Protein AF-A0A3E1DVU4-F1 (afdb_monomer)

Secondary structure (DSSP, 8-state):
-HHHHHHHSS--HHHHHHHHHHHHHHHHHHHHHHHHHHHHHHH---TT-SGGGHHHHHHHHHHHHHHHHHHHHHHHHHS-GGGHHHHIIIIIHHHHHTTTSSS-GGGGGGSHHHHHHGGG-HHHHHHHHHHHHH-TTS----HHHHHHHHHHHHHHHHHHHHHHHHHHHH-

pLDDT: mean 89.45, std 10.95, range [46.03, 98.25]

Nearest PDB structures (foldseek):
  7o0y-assembly1_E  TM=6.544E-01  e=5.820E-02  Stutzerimonas stutzeri ATCC 14405 = CCUG 16156
  7r87-assembly1_A  TM=7.478E-01  e=1.163E+00  Homo sapiens

Mean predicted aligned error: 5.74 Å

Solvent-accessible surface area (backbone atoms only — not comparable to full-atom values): 9105 Å² total; per-residue (Å²): 105,76,68,57,56,53,66,71,41,100,55,62,70,68,58,56,51,49,49,54,26,50,52,39,19,52,50,40,41,54,51,48,64,55,47,52,59,52,47,38,73,74,72,43,90,53,87,27,74,43,81,90,40,42,67,61,52,50,50,44,44,52,44,41,20,35,30,52,20,19,41,46,46,23,50,64,46,68,48,59,80,91,47,49,70,54,47,47,60,71,47,49,45,53,45,57,77,51,9,35,69,93,46,46,68,73,71,31,68,87,42,58,68,59,49,59,60,34,69,78,39,69,49,26,38,40,34,26,33,49,35,40,51,37,41,64,92,49,75,54,56,59,57,67,60,29,52,52,52,37,53,52,48,26,53,51,27,38,56,52,11,48,52,34,42,53,54,64,73,76,104

Structure (mmCIF, N/CA/C/O backbone):
data_AF-A0A3E1DVU4-F1
#
_entry.id   AF-A0A3E1DVU4-F1
#
loop_
_atom_site.group_PDB
_atom_site.id
_atom_site.type_symbol
_atom_site.label_atom_id
_atom_site.label_alt_id
_atom_site.label_comp_id
_atom_site.label_asym_id
_atom_site.label_entity_id
_atom_site.label_seq_id
_atom_site.pdbx_PDB_ins_code
_atom_site.Cartn_x
_atom_site.Cartn_y
_atom_site.Cartn_z
_atom_site.occupancy
_atom_site.B_iso_or_equiv
_atom_site.auth_seq_id
_atom_site.auth_comp_id
_atom_site.auth_asym_id
_atom_site.auth_atom_id
_atom_site.pdbx_PDB_model_num
ATOM 1 N N . LYS A 1 1 ? -1.770 7.279 27.982 1.00 46.03 1 LYS A N 1
ATOM 2 C CA . LYS A 1 1 ? -1.817 8.755 28.087 1.00 46.03 1 LYS A CA 1
ATOM 3 C C . LYS A 1 1 ? -2.444 9.424 26.862 1.00 46.03 1 LYS A C 1
ATOM 5 O O . LYS A 1 1 ? -3.573 9.851 26.996 1.00 46.03 1 LYS A O 1
ATOM 10 N N . GLU A 1 2 ? -1.848 9.438 25.662 1.00 50.84 2 GLU A N 1
ATOM 11 C CA . GLU A 1 2 ? -2.454 10.150 24.504 1.00 50.84 2 GLU A CA 1
ATOM 12 C C . GLU A 1 2 ? -3.755 9.513 23.957 1.00 50.84 2 GLU A C 1
ATOM 14 O O . GLU A 1 2 ? -4.648 10.209 23.486 1.00 50.84 2 GLU A O 1
ATOM 19 N N . ILE A 1 3 ? -3.904 8.187 24.065 1.00 51.00 3 ILE A N 1
ATOM 20 C CA . ILE A 1 3 ? -5.135 7.472 23.668 1.00 51.00 3 ILE A CA 1
ATOM 21 C C . ILE A 1 3 ? -6.252 7.650 24.714 1.00 51.00 3 ILE A C 1
ATOM 23 O O . ILE A 1 3 ? -7.418 7.755 24.348 1.00 51.00 3 ILE A O 1
ATOM 27 N N . GLU A 1 4 ? -5.899 7.728 26.001 1.00 53.78 4 GLU A N 1
ATOM 28 C CA . GLU A 1 4 ? -6.851 7.930 27.106 1.00 53.78 4 GLU A CA 1
ATOM 29 C C . GLU A 1 4 ? -7.410 9.360 27.111 1.00 53.78 4 GLU A C 1
ATOM 31 O O . GLU A 1 4 ? -8.615 9.532 27.255 1.00 53.78 4 GLU A O 1
ATOM 36 N N . ASP A 1 5 ? -6.581 10.378 26.846 1.00 52.22 5 ASP A N 1
ATOM 37 C CA . ASP A 1 5 ? -7.049 11.770 26.726 1.00 52.22 5 ASP A CA 1
ATOM 38 C C . ASP A 1 5 ? -7.924 11.989 25.479 1.00 52.22 5 ASP A C 1
ATOM 40 O O . ASP A 1 5 ? -8.896 12.744 25.517 1.00 52.22 5 ASP A O 1
ATOM 44 N N . ARG A 1 6 ? -7.649 11.275 24.376 1.00 52.72 6 ARG A N 1
ATOM 45 C CA . ARG A 1 6 ? -8.497 11.301 23.169 1.00 52.72 6 ARG A CA 1
ATOM 46 C C . ARG A 1 6 ? -9.831 10.564 23.343 1.00 52.72 6 ARG A C 1
ATOM 48 O O . ARG A 1 6 ? -10.761 10.852 22.595 1.00 52.72 6 ARG A O 1
ATOM 55 N N . LEU A 1 7 ? -9.934 9.651 24.313 1.00 50.59 7 LEU A N 1
ATOM 56 C CA . LEU A 1 7 ? -11.192 9.008 24.719 1.00 50.59 7 LEU A CA 1
ATOM 57 C C . LEU A 1 7 ? -12.038 9.892 25.651 1.00 50.59 7 LEU A C 1
ATOM 59 O O . LEU A 1 7 ? -13.252 9.711 25.710 1.00 50.59 7 LEU A O 1
ATOM 63 N N . LEU A 1 8 ? -11.415 10.843 26.356 1.00 55.22 8 LEU A N 1
ATOM 64 C CA . LEU A 1 8 ? -12.092 11.820 27.218 1.00 55.22 8 LEU A CA 1
ATOM 65 C C . LEU A 1 8 ? -12.604 13.047 26.447 1.00 55.22 8 LEU A C 1
ATOM 67 O O . LEU A 1 8 ? -13.511 13.738 26.912 1.00 55.22 8 LEU A O 1
ATOM 71 N N . ALA A 1 9 ? -12.059 13.315 25.259 1.00 55.28 9 ALA A N 1
ATOM 72 C CA . ALA A 1 9 ? -12.630 14.285 24.335 1.00 55.28 9 ALA A CA 1
ATOM 73 C C . ALA A 1 9 ? -13.949 13.737 23.749 1.00 55.28 9 ALA A C 1
ATOM 75 O O . ALA A 1 9 ? -14.008 12.559 23.394 1.00 55.28 9 ALA A O 1
ATOM 76 N N . PRO A 1 10 ? -15.003 14.557 23.574 1.00 63.38 10 PRO A N 1
ATOM 77 C CA . PRO A 1 10 ? -16.274 14.139 22.980 1.00 63.38 10 PRO A CA 1
ATOM 78 C C . PRO A 1 10 ? -16.142 13.955 21.456 1.00 63.38 10 PRO A C 1
ATOM 80 O O . PRO A 1 10 ? -16.867 14.561 20.672 1.00 63.38 10 PRO A O 1
ATOM 83 N N . MET A 1 11 ? -15.183 13.142 21.012 1.00 65.38 11 MET A N 1
ATOM 84 C CA . MET A 1 11 ? -14.992 12.777 19.617 1.00 65.38 11 MET A CA 1
ATOM 85 C C . MET A 1 11 ? -15.344 11.304 19.425 1.00 65.38 11 MET A C 1
ATOM 87 O O . MET A 1 11 ? -14.876 10.445 20.173 1.00 65.38 11 MET A O 1
ATOM 91 N N . PRO A 1 12 ? -16.153 10.962 18.411 1.00 78.44 12 PRO A N 1
ATOM 92 C CA . PRO A 1 12 ? -16.490 9.572 18.158 1.00 78.44 12 PRO A CA 1
ATOM 93 C C . PRO A 1 12 ? -15.215 8.806 17.787 1.00 78.44 12 PRO A C 1
ATOM 95 O O . PRO A 1 12 ? -14.461 9.215 16.907 1.00 78.44 12 PRO A O 1
ATOM 98 N N . SER A 1 13 ? -14.996 7.643 18.398 1.00 78.88 13 SER A N 1
ATOM 99 C CA . SER A 1 13 ? -13.769 6.841 18.250 1.00 78.88 13 SER A CA 1
ATOM 100 C C . SER A 1 13 ? -13.432 6.479 16.790 1.00 78.88 13 SER A C 1
ATOM 102 O O . SER A 1 13 ? -12.285 6.209 16.449 1.00 78.88 13 SER A O 1
ATOM 104 N N . ARG A 1 14 ? -14.425 6.518 15.889 1.00 80.62 14 ARG A N 1
ATOM 105 C CA . ARG A 1 14 ? -14.235 6.342 14.438 1.00 80.62 14 ARG A CA 1
ATOM 106 C C . ARG A 1 14 ? -13.437 7.481 13.794 1.00 80.62 14 ARG A C 1
ATOM 108 O O . ARG A 1 14 ? -12.659 7.215 12.885 1.00 80.62 14 ARG A O 1
ATOM 115 N N . LEU A 1 15 ? -13.635 8.718 14.249 1.00 84.56 15 LEU A N 1
ATOM 116 C CA . LEU A 1 15 ? -12.904 9.894 13.768 1.00 84.56 15 LEU A CA 1
ATOM 117 C C . LEU A 1 15 ? -11.439 9.841 14.213 1.00 84.56 15 LEU A C 1
ATOM 119 O O . LEU A 1 15 ? -10.562 10.103 13.400 1.00 84.56 15 LEU A O 1
ATOM 123 N N . VAL A 1 16 ? -11.170 9.379 15.438 1.00 88.12 16 VAL A N 1
ATOM 124 C CA . VAL A 1 16 ? -9.796 9.159 15.923 1.00 88.12 16 VAL A CA 1
ATOM 125 C C . VAL A 1 16 ? -9.074 8.108 15.075 1.00 88.12 16 VAL A C 1
ATOM 127 O O . VAL A 1 16 ? -7.946 8.326 14.644 1.00 88.12 16 VAL A O 1
ATOM 130 N N . ALA A 1 17 ? -9.734 6.986 14.765 1.00 89.62 17 ALA A N 1
ATOM 131 C CA . ALA A 1 17 ? -9.165 5.974 13.876 1.00 89.62 17 ALA A CA 1
ATOM 132 C C . ALA A 1 17 ? -8.850 6.538 12.477 1.00 89.62 17 ALA A C 1
ATOM 134 O O . ALA A 1 17 ? -7.813 6.215 11.902 1.00 89.62 17 ALA A O 1
ATOM 135 N N . MET A 1 18 ? -9.725 7.392 11.936 1.00 92.38 18 MET A N 1
ATOM 136 C CA . MET A 1 18 ? -9.506 8.040 10.641 1.00 92.38 18 MET A CA 1
ATOM 137 C C . MET A 1 18 ? -8.323 9.009 10.689 1.00 92.38 18 MET A C 1
ATOM 139 O O . MET A 1 18 ? -7.488 8.989 9.791 1.00 92.38 18 MET A O 1
ATOM 143 N N . GLU A 1 19 ? -8.219 9.810 11.749 1.00 92.81 19 GLU A N 1
ATOM 144 C CA . GLU A 1 19 ? -7.108 10.737 11.963 1.00 92.81 19 GLU A CA 1
ATOM 145 C C . GLU A 1 19 ? -5.764 10.002 11.999 1.00 92.81 19 GLU A C 1
ATOM 147 O O . GLU A 1 19 ? -4.824 10.431 11.339 1.00 92.81 19 GLU A O 1
ATOM 152 N N . LEU A 1 20 ? -5.683 8.857 12.687 1.00 93.75 20 LEU A N 1
ATOM 153 C CA . LEU A 1 20 ? -4.464 8.042 12.732 1.00 93.75 20 LEU A CA 1
ATOM 154 C C . LEU A 1 20 ? -4.053 7.534 11.347 1.00 93.75 20 LEU A C 1
ATOM 156 O O . LEU A 1 20 ? -2.867 7.546 11.015 1.00 93.75 20 LEU A O 1
ATOM 160 N N . VAL A 1 21 ? -5.023 7.116 10.528 1.00 96.38 21 VAL A N 1
ATOM 161 C CA . VAL A 1 21 ? -4.742 6.673 9.156 1.00 96.38 21 VAL A CA 1
ATOM 162 C C . VAL A 1 21 ? -4.281 7.844 8.290 1.00 96.38 21 VAL A C 1
ATOM 164 O O . VAL A 1 21 ? -3.319 7.722 7.535 1.00 96.38 21 VAL A O 1
ATOM 167 N N . VAL A 1 22 ? -4.920 9.007 8.407 1.00 96.38 22 VAL A N 1
ATOM 168 C CA . VAL A 1 22 ? -4.519 10.209 7.660 1.00 96.38 22 VAL A CA 1
ATOM 169 C C . VAL A 1 22 ? -3.123 10.672 8.081 1.00 96.38 22 VAL A C 1
ATOM 171 O O . VAL A 1 22 ? -2.276 10.913 7.222 1.00 96.38 22 VAL A O 1
ATOM 174 N N . ALA A 1 23 ? -2.845 10.730 9.384 1.00 96.56 23 ALA A N 1
ATOM 175 C CA . ALA A 1 23 ? -1.541 11.103 9.921 1.00 96.56 23 ALA A CA 1
ATOM 176 C C . ALA A 1 23 ? -0.442 10.132 9.465 1.00 96.56 23 ALA A C 1
ATOM 178 O O . ALA A 1 23 ? 0.602 10.568 8.982 1.00 96.56 23 ALA A O 1
ATOM 179 N N . GLY A 1 24 ? -0.693 8.820 9.536 1.00 96.50 24 GLY A N 1
ATOM 180 C CA . GLY A 1 24 ? 0.255 7.813 9.060 1.00 96.50 24 GLY A CA 1
ATOM 181 C C . GLY A 1 24 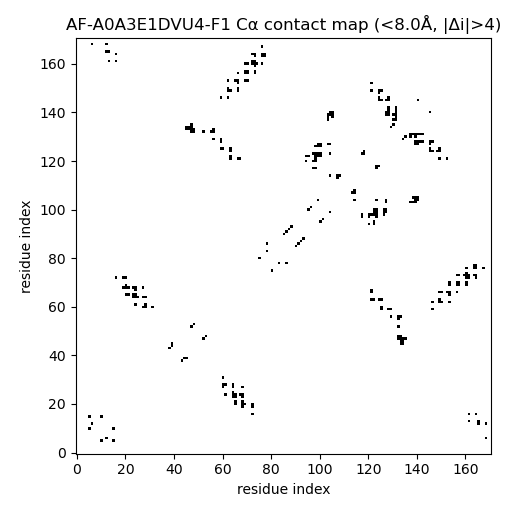? 0.461 7.855 7.543 1.00 96.50 24 GLY A C 1
ATOM 182 O O . GLY A 1 24 ? 1.583 7.678 7.072 1.00 96.50 24 GLY A O 1
ATOM 183 N N . THR A 1 25 ? -0.584 8.165 6.771 1.00 97.62 25 THR A N 1
ATOM 184 C CA . THR A 1 25 ? -0.480 8.377 5.318 1.00 97.62 25 THR A CA 1
ATOM 185 C C . THR A 1 25 ? 0.419 9.572 5.006 1.00 97.62 25 THR A C 1
ATOM 187 O O . THR A 1 25 ? 1.343 9.453 4.203 1.00 97.62 25 THR A O 1
ATOM 190 N N . LEU A 1 26 ? 0.201 10.711 5.673 1.00 97.38 26 LEU A N 1
ATOM 191 C CA . LEU A 1 26 ? 1.028 11.911 5.517 1.00 97.38 26 LEU A CA 1
ATOM 192 C C . LEU A 1 26 ? 2.485 11.648 5.908 1.00 97.38 26 LEU A C 1
ATOM 194 O O . LEU A 1 26 ? 3.393 12.020 5.167 1.00 97.38 26 LEU A O 1
ATOM 198 N N . GLN A 1 27 ? 2.716 10.951 7.023 1.00 97.12 27 GLN A N 1
ATOM 199 C CA . GLN A 1 27 ? 4.057 10.546 7.441 1.00 97.12 27 GLN A CA 1
ATOM 200 C C . GLN A 1 27 ? 4.730 9.652 6.390 1.00 97.12 27 GLN A C 1
ATOM 202 O O . GLN A 1 27 ? 5.904 9.848 6.084 1.00 97.12 27 GLN A O 1
ATOM 207 N N . GLY A 1 28 ? 3.995 8.697 5.814 1.00 95.56 28 GLY A N 1
ATOM 208 C CA . GLY A 1 28 ? 4.494 7.825 4.751 1.00 95.56 28 GLY A CA 1
ATOM 209 C C . GLY A 1 28 ? 4.871 8.594 3.484 1.00 95.56 28 GLY A C 1
ATOM 210 O O . GLY A 1 28 ? 5.930 8.346 2.911 1.00 95.56 28 GLY A O 1
ATOM 211 N N . ILE A 1 29 ? 4.055 9.573 3.084 1.00 95.69 29 ILE A N 1
ATOM 212 C CA . ILE A 1 29 ? 4.350 10.450 1.942 1.00 95.69 29 ILE 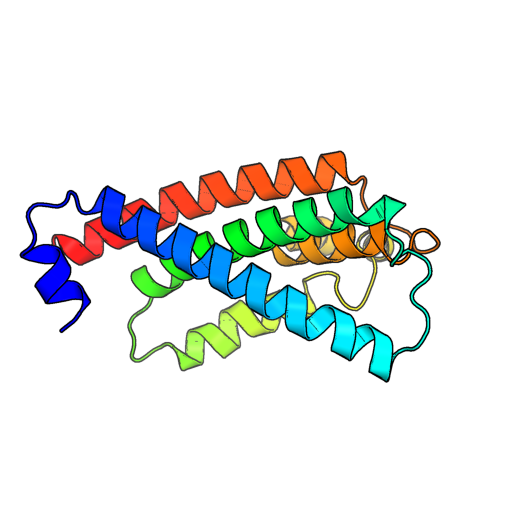A CA 1
ATOM 213 C C . ILE A 1 29 ? 5.612 11.271 2.212 1.00 95.69 29 ILE A C 1
ATOM 215 O O . ILE A 1 29 ? 6.501 11.308 1.364 1.00 95.69 29 ILE A O 1
ATOM 219 N N . LEU A 1 30 ? 5.727 11.885 3.395 1.00 95.69 30 LEU A N 1
ATOM 220 C CA . LEU A 1 30 ? 6.922 12.636 3.781 1.00 95.69 30 LEU A CA 1
ATOM 221 C C . LEU A 1 30 ? 8.167 11.743 3.768 1.00 95.69 30 LEU A C 1
ATOM 223 O O . LEU A 1 30 ? 9.181 12.121 3.188 1.00 95.69 30 LEU A O 1
ATOM 227 N N . ALA A 1 31 ? 8.089 10.535 4.331 1.00 95.00 31 ALA A N 1
ATOM 228 C CA . ALA A 1 31 ? 9.193 9.581 4.298 1.00 95.00 31 ALA A CA 1
ATOM 229 C C . ALA A 1 31 ? 9.595 9.231 2.856 1.00 95.00 31 ALA A C 1
ATOM 231 O O . ALA A 1 31 ? 10.775 9.272 2.517 1.00 95.00 31 ALA A O 1
ATOM 232 N N . ALA A 1 32 ? 8.629 8.951 1.983 1.00 91.94 32 ALA A N 1
ATOM 233 C CA . ALA A 1 32 ? 8.897 8.629 0.587 1.00 91.94 32 ALA A CA 1
ATOM 234 C C . ALA A 1 32 ? 9.494 9.821 -0.193 1.00 91.94 32 ALA A C 1
ATOM 236 O O . ALA A 1 32 ? 10.390 9.618 -1.012 1.00 91.94 32 ALA A O 1
ATOM 237 N N . LEU A 1 33 ? 9.081 11.058 0.111 1.00 91.38 33 LEU A N 1
ATOM 238 C CA . LEU A 1 33 ? 9.684 12.278 -0.444 1.00 91.38 33 LEU A CA 1
ATOM 239 C C . LEU A 1 33 ? 11.153 12.452 -0.045 1.00 91.38 33 LEU A C 1
ATOM 241 O O . LEU A 1 33 ? 11.917 13.002 -0.829 1.00 91.38 33 LEU A O 1
ATOM 245 N N . PHE A 1 34 ? 11.560 11.976 1.133 1.00 92.88 34 PHE A N 1
ATOM 246 C CA . PHE A 1 34 ? 12.970 11.948 1.532 1.00 92.88 34 PHE A CA 1
ATOM 247 C C . PHE A 1 34 ? 13.733 10.773 0.908 1.00 92.88 34 PHE A C 1
ATOM 249 O O . PHE A 1 34 ? 14.878 10.932 0.487 1.00 92.88 34 PHE A O 1
ATOM 256 N N . VAL A 1 35 ? 13.108 9.597 0.812 1.00 92.06 35 VAL A N 1
ATOM 257 C CA . VAL A 1 35 ? 13.759 8.388 0.285 1.00 92.06 35 VAL A CA 1
ATOM 258 C C . VAL A 1 35 ? 14.016 8.481 -1.221 1.00 92.06 35 VAL A C 1
ATOM 260 O O . VAL A 1 35 ? 15.065 8.024 -1.668 1.00 92.06 35 VAL A O 1
ATOM 263 N N . LEU A 1 36 ? 13.117 9.079 -2.012 1.00 88.44 36 LEU A N 1
ATOM 264 C CA . LEU A 1 36 ? 13.280 9.179 -3.470 1.00 88.44 36 LEU A CA 1
ATOM 265 C C . LEU A 1 36 ? 14.566 9.932 -3.892 1.00 88.44 36 LEU A C 1
ATOM 267 O O . LEU A 1 36 ? 15.334 9.369 -4.675 1.00 88.44 36 LEU A O 1
ATOM 271 N N . PRO A 1 37 ? 14.876 11.134 -3.359 1.00 89.00 37 PRO A N 1
ATOM 272 C CA . PRO A 1 37 ? 16.152 11.809 -3.598 1.00 89.00 37 PRO A CA 1
ATOM 273 C C . PRO A 1 37 ? 17.361 10.983 -3.161 1.00 89.00 37 PRO A C 1
ATOM 275 O O . PRO A 1 37 ? 18.342 10.899 -3.895 1.00 89.00 37 PRO A O 1
ATOM 278 N N . CYS A 1 38 ? 17.298 10.332 -1.995 1.00 90.81 38 CYS A N 1
ATOM 279 C CA . CYS A 1 38 ? 18.371 9.443 -1.549 1.00 90.81 38 CYS A CA 1
ATOM 280 C C . CYS A 1 38 ? 18.584 8.277 -2.526 1.00 90.81 38 CYS A C 1
ATOM 282 O O . CYS A 1 38 ? 19.722 7.935 -2.833 1.00 90.81 38 CYS A O 1
ATOM 284 N N . GLY A 1 39 ? 17.503 7.702 -3.058 1.00 87.81 39 GLY A N 1
ATOM 285 C CA . GLY A 1 39 ? 17.557 6.664 -4.084 1.00 87.81 39 GLY A CA 1
ATOM 286 C C . GLY A 1 39 ? 18.251 7.144 -5.357 1.00 87.81 39 GLY A C 1
ATOM 287 O O . GLY A 1 39 ? 19.132 6.451 -5.857 1.00 87.81 39 GLY A O 1
ATOM 288 N N . LEU A 1 40 ? 17.926 8.352 -5.827 1.00 88.75 40 LEU A N 1
ATOM 289 C CA . LEU A 1 40 ? 18.584 8.972 -6.982 1.00 88.75 40 LEU A CA 1
ATOM 290 C C . LEU A 1 40 ? 20.083 9.219 -6.728 1.00 88.75 40 LEU A C 1
ATOM 292 O O . LEU A 1 40 ? 20.905 8.972 -7.605 1.00 88.75 40 LEU A O 1
ATOM 296 N N . LEU A 1 41 ? 20.459 9.660 -5.522 1.00 91.12 41 LEU A N 1
ATOM 297 C CA . LEU A 1 41 ? 21.865 9.885 -5.160 1.00 91.12 41 LEU A CA 1
ATOM 298 C C . LEU A 1 41 ? 22.685 8.587 -5.130 1.00 91.12 41 LEU A C 1
ATOM 300 O O . LEU A 1 41 ? 23.856 8.601 -5.498 1.00 91.12 41 LEU A O 1
ATOM 304 N N . ILE A 1 42 ? 22.086 7.477 -4.689 1.00 91.94 42 ILE A N 1
ATOM 305 C CA . ILE A 1 42 ? 22.776 6.185 -4.554 1.00 91.94 42 ILE A CA 1
ATOM 306 C C . ILE A 1 42 ? 22.796 5.417 -5.882 1.00 91.94 42 ILE A C 1
ATOM 308 O O . ILE A 1 42 ? 23.823 4.853 -6.251 1.00 91.94 42 ILE A O 1
ATOM 312 N N . MET A 1 43 ? 21.661 5.356 -6.584 1.00 85.44 43 MET A N 1
ATOM 313 C CA . MET A 1 43 ? 21.490 4.543 -7.797 1.00 85.44 43 MET A CA 1
ATOM 314 C C . MET A 1 43 ? 21.813 5.302 -9.090 1.00 85.44 43 MET A C 1
ATOM 316 O O . MET A 1 43 ? 21.932 4.682 -10.146 1.00 85.44 43 MET A O 1
ATOM 320 N N . GLY A 1 44 ? 21.971 6.625 -9.027 1.00 85.69 44 GLY A N 1
ATOM 321 C CA . GLY A 1 44 ? 22.139 7.469 -10.203 1.00 85.69 44 GLY A CA 1
ATOM 322 C C . GLY A 1 44 ? 20.818 7.690 -10.939 1.00 85.69 44 GLY A C 1
ATOM 323 O O . GLY A 1 44 ? 19.751 7.740 -10.334 1.00 85.69 44 GLY A O 1
ATOM 324 N N . ASN A 1 45 ? 20.887 7.855 -12.261 1.00 84.25 45 ASN A N 1
ATOM 325 C CA . ASN A 1 45 ? 19.724 8.224 -13.067 1.00 84.25 45 ASN A CA 1
ATOM 326 C C . ASN A 1 45 ? 18.648 7.122 -13.087 1.00 84.25 45 ASN A C 1
ATOM 328 O O . ASN A 1 45 ? 18.911 5.999 -13.518 1.00 84.25 45 ASN A O 1
ATOM 332 N N . ILE A 1 46 ? 17.422 7.471 -12.690 1.00 84.38 46 ILE A N 1
ATOM 333 C CA . ILE A 1 46 ? 16.254 6.583 -12.734 1.00 84.38 46 ILE A CA 1
ATOM 334 C C . ILE A 1 46 ? 15.425 6.958 -13.973 1.00 84.38 46 ILE A C 1
ATOM 336 O O . ILE A 1 46 ? 14.858 8.050 -13.993 1.00 84.38 46 ILE A O 1
ATOM 340 N N . PRO A 1 47 ? 15.312 6.085 -14.995 1.00 82.56 47 PRO A N 1
ATOM 341 C CA . PRO A 1 47 ? 14.728 6.442 -16.292 1.00 82.56 47 PRO A CA 1
ATOM 342 C C . PRO A 1 47 ? 13.313 7.021 -16.219 1.00 82.56 47 PRO A C 1
ATOM 344 O O . PRO A 1 47 ? 12.987 7.945 -16.955 1.00 82.56 47 PRO A O 1
ATOM 347 N N . GLY A 1 48 ? 12.470 6.478 -15.340 1.00 81.75 48 GLY A N 1
ATOM 348 C CA . GLY A 1 48 ? 11.091 6.924 -15.174 1.00 81.75 48 GLY A CA 1
ATOM 349 C C . GLY A 1 48 ? 10.895 8.035 -14.142 1.00 81.75 48 GLY A C 1
ATOM 350 O O . GLY A 1 48 ? 9.766 8.488 -13.962 1.00 81.75 48 GLY A O 1
ATOM 351 N N . LEU A 1 49 ? 11.954 8.496 -13.465 1.00 84.19 49 LEU A N 1
ATOM 352 C CA . LEU A 1 49 ? 11.876 9.596 -12.501 1.00 84.19 49 LEU A CA 1
ATOM 353 C C . LEU A 1 49 ? 11.925 10.945 -13.237 1.00 84.19 49 LEU A C 1
ATOM 355 O O . LEU A 1 49 ? 12.896 11.693 -13.157 1.00 84.19 49 LEU A O 1
ATOM 359 N N . ALA A 1 50 ? 10.856 11.233 -13.974 1.00 84.94 50 ALA A N 1
ATOM 360 C CA . ALA A 1 50 ? 10.650 12.475 -14.708 1.00 84.94 50 ALA A CA 1
ATOM 361 C C . ALA A 1 50 ? 9.414 13.214 -14.179 1.00 84.94 50 ALA A C 1
ATOM 363 O O . ALA A 1 50 ? 8.491 12.597 -13.643 1.00 84.94 50 ALA A O 1
ATOM 364 N N . PHE A 1 51 ? 9.363 14.534 -14.378 1.00 84.69 51 PHE A N 1
ATOM 365 C CA . PHE A 1 51 ? 8.206 15.352 -13.988 1.00 84.69 51 PHE A CA 1
ATOM 366 C C . PHE A 1 51 ? 6.896 14.889 -14.644 1.00 84.69 51 PHE A C 1
ATOM 368 O O . PHE A 1 51 ? 5.838 15.008 -14.036 1.00 84.69 51 PHE A O 1
ATOM 375 N N . GLU A 1 52 ? 6.966 14.302 -15.840 1.00 88.31 52 GLU A N 1
ATOM 376 C CA . GLU A 1 52 ? 5.814 13.745 -16.564 1.00 88.31 52 GLU A CA 1
ATOM 377 C C . GLU A 1 52 ? 5.148 12.576 -15.824 1.00 88.31 52 GLU A C 1
ATOM 379 O O . GLU A 1 52 ? 3.932 12.413 -15.882 1.00 88.31 52 GLU A O 1
ATOM 384 N N . ASN A 1 53 ? 5.943 11.801 -15.084 1.00 91.75 53 ASN A N 1
ATOM 385 C CA . ASN A 1 53 ? 5.495 10.641 -14.316 1.00 91.75 53 ASN A CA 1
ATOM 386 C C . ASN A 1 53 ? 5.157 10.984 -12.858 1.00 91.75 53 ASN A C 1
ATOM 388 O O . ASN A 1 53 ? 4.704 10.122 -12.100 1.00 91.75 53 ASN A O 1
ATOM 392 N N . ALA A 1 54 ? 5.386 12.234 -12.438 1.00 90.81 54 ALA A N 1
ATOM 393 C CA . ALA A 1 54 ? 5.159 12.672 -11.067 1.00 90.81 54 ALA A CA 1
ATOM 394 C C . ALA A 1 54 ? 3.721 12.413 -10.571 1.00 90.81 54 ALA A C 1
ATOM 396 O O . ALA A 1 54 ? 3.587 11.958 -9.432 1.00 90.81 54 ALA A O 1
ATOM 397 N N . PRO A 1 55 ? 2.651 12.612 -11.372 1.00 93.62 55 PRO A N 1
ATOM 398 C CA . PRO A 1 55 ? 1.291 12.287 -10.939 1.00 93.62 55 PRO A CA 1
ATOM 399 C C . PRO A 1 55 ? 1.106 10.803 -10.599 1.00 93.62 55 PRO A C 1
ATOM 401 O O . PRO A 1 55 ? 0.492 10.475 -9.586 1.00 93.62 55 PRO A O 1
ATOM 404 N N . GLN A 1 56 ? 1.659 9.904 -11.412 1.00 94.50 56 GLN A N 1
ATOM 405 C CA . GLN A 1 56 ? 1.560 8.457 -11.233 1.00 94.50 56 GLN A CA 1
ATOM 406 C C . GLN A 1 56 ? 2.385 8.000 -10.024 1.00 94.50 56 GLN A C 1
ATOM 408 O O . GLN A 1 56 ? 1.898 7.212 -9.214 1.00 94.50 56 GLN A O 1
ATOM 413 N N . ILE A 1 57 ? 3.600 8.538 -9.861 1.00 94.31 57 ILE A N 1
ATOM 414 C CA . ILE A 1 57 ? 4.449 8.289 -8.685 1.00 94.31 57 ILE A CA 1
ATOM 415 C C . ILE A 1 57 ? 3.709 8.718 -7.415 1.00 94.31 57 ILE A C 1
ATOM 417 O O . ILE A 1 57 ? 3.577 7.934 -6.476 1.00 94.31 57 ILE A O 1
ATOM 421 N N . LEU A 1 58 ? 3.172 9.940 -7.404 1.00 94.88 58 LEU A N 1
ATOM 422 C CA . LEU A 1 58 ? 2.436 10.479 -6.266 1.00 94.88 58 LEU A CA 1
ATOM 423 C C . LEU A 1 58 ? 1.172 9.660 -5.972 1.00 94.88 58 LEU A C 1
ATOM 425 O O . LEU A 1 58 ? 0.894 9.374 -4.811 1.00 94.88 58 LEU A O 1
ATOM 429 N N . ALA A 1 59 ? 0.437 9.224 -6.997 1.00 96.06 59 ALA A N 1
ATOM 430 C CA . ALA A 1 59 ? -0.741 8.380 -6.826 1.00 96.06 59 ALA A CA 1
ATOM 431 C C . ALA A 1 59 ? -0.398 7.047 -6.141 1.00 96.06 59 ALA A C 1
ATOM 433 O O . ALA A 1 59 ? -1.042 6.681 -5.156 1.00 96.06 59 ALA A O 1
ATOM 434 N N . VAL A 1 60 ? 0.648 6.349 -6.599 1.00 96.44 60 VAL A N 1
ATOM 435 C CA . VAL A 1 60 ? 1.094 5.088 -5.980 1.00 96.44 60 VAL A CA 1
ATOM 436 C C . VAL A 1 60 ? 1.625 5.327 -4.566 1.00 96.44 60 VAL A C 1
ATOM 438 O O . VAL A 1 60 ? 1.319 4.543 -3.669 1.00 96.44 60 VAL A O 1
ATOM 441 N N . MET A 1 61 ? 2.357 6.421 -4.327 1.00 95.88 61 MET A N 1
ATOM 442 C CA . MET A 1 61 ? 2.828 6.797 -2.988 1.00 95.88 61 MET A CA 1
ATOM 443 C C . MET A 1 61 ? 1.667 7.035 -2.020 1.00 95.88 61 MET A C 1
ATOM 445 O O . MET A 1 61 ? 1.688 6.509 -0.911 1.00 95.88 61 MET A O 1
ATOM 449 N N . VAL A 1 62 ? 0.650 7.798 -2.428 1.00 97.69 62 VAL A N 1
ATOM 450 C CA . VAL A 1 62 ? -0.521 8.106 -1.594 1.00 97.69 62 VAL A CA 1
ATOM 451 C C . VAL A 1 62 ? -1.318 6.837 -1.302 1.00 97.69 62 VAL A C 1
ATOM 453 O O . VAL A 1 62 ? -1.614 6.558 -0.141 1.00 97.69 62 VAL A O 1
ATOM 456 N N . LEU A 1 63 ? -1.631 6.041 -2.329 1.00 98.00 63 LEU A N 1
ATOM 457 C CA . LEU A 1 63 ? -2.378 4.793 -2.164 1.00 98.00 63 LEU A CA 1
ATOM 458 C C . LEU A 1 63 ? -1.599 3.775 -1.323 1.00 98.00 63 LEU A C 1
ATOM 460 O O . LEU A 1 63 ? -2.160 3.154 -0.423 1.00 98.00 63 LEU A O 1
ATOM 464 N N . GLY A 1 64 ? -0.297 3.631 -1.569 1.00 97.50 64 GLY A N 1
ATOM 465 C CA . GLY A 1 64 ? 0.577 2.758 -0.796 1.00 97.50 64 GLY A CA 1
ATOM 466 C C . GLY A 1 64 ? 0.664 3.187 0.667 1.00 97.50 64 GLY A C 1
ATOM 467 O O . GLY A 1 64 ? 0.437 2.370 1.559 1.00 97.50 64 GLY A O 1
ATOM 468 N N . ALA A 1 65 ? 0.923 4.471 0.928 1.00 97.69 65 ALA A N 1
ATOM 469 C CA . ALA A 1 65 ? 0.987 5.011 2.283 1.00 97.69 65 ALA A CA 1
ATOM 470 C C . ALA A 1 65 ? -0.348 4.841 3.025 1.00 97.69 65 ALA A C 1
ATOM 472 O O . ALA A 1 65 ? -0.348 4.426 4.183 1.00 97.69 65 ALA A O 1
ATOM 473 N N . ALA A 1 66 ? -1.480 5.065 2.353 1.00 98.00 66 ALA A N 1
ATOM 474 C CA . ALA A 1 66 ? -2.803 4.839 2.926 1.00 98.00 66 ALA A CA 1
ATOM 475 C C . ALA A 1 66 ? -3.059 3.358 3.238 1.00 98.00 66 ALA A C 1
ATOM 477 O O . ALA A 1 66 ? -3.548 3.034 4.322 1.00 98.00 66 ALA A O 1
ATOM 478 N N . ALA A 1 67 ? -2.682 2.445 2.335 1.00 97.81 67 ALA A N 1
ATOM 479 C CA . ALA A 1 67 ? -2.831 1.006 2.541 1.00 97.81 67 ALA A CA 1
ATOM 480 C C . ALA A 1 67 ? -2.012 0.526 3.747 1.00 97.81 67 ALA A C 1
ATOM 482 O O . ALA A 1 67 ? -2.538 -0.168 4.619 1.00 97.81 67 ALA A O 1
ATOM 483 N N . PHE A 1 68 ? -0.744 0.938 3.833 1.00 97.00 68 PHE A N 1
ATOM 484 C CA . PHE A 1 68 ? 0.131 0.585 4.950 1.00 97.00 68 PHE A CA 1
ATOM 485 C C . PHE A 1 68 ? -0.261 1.269 6.254 1.00 97.00 68 PHE A C 1
ATOM 487 O O . PHE A 1 68 ? -0.122 0.664 7.313 1.00 97.00 68 PHE A O 1
ATOM 494 N N . SER A 1 69 ? -0.800 2.486 6.202 1.00 97.50 69 SER A N 1
ATOM 495 C CA . SER A 1 69 ? -1.310 3.161 7.391 1.00 97.50 69 SER A CA 1
ATOM 496 C C . SER A 1 69 ? -2.565 2.470 7.942 1.00 97.50 69 SER A C 1
ATOM 498 O O . SER A 1 69 ? -2.641 2.204 9.142 1.00 97.50 69 SER A O 1
ATOM 500 N N . ALA A 1 70 ? -3.504 2.069 7.077 1.00 97.12 70 ALA A N 1
ATOM 501 C CA . ALA A 1 70 ? -4.676 1.286 7.473 1.00 97.12 70 ALA A CA 1
ATOM 502 C C . ALA A 1 70 ? -4.297 -0.111 8.004 1.00 97.12 70 ALA A C 1
ATOM 504 O O . ALA A 1 70 ? -4.844 -0.564 9.012 1.00 97.12 70 ALA A O 1
ATOM 505 N N . LEU A 1 71 ? -3.326 -0.781 7.372 1.00 96.06 71 LEU A N 1
ATOM 506 C CA . LEU A 1 71 ? -2.768 -2.044 7.864 1.00 96.06 71 LEU A CA 1
ATOM 507 C C . LEU A 1 71 ? -2.060 -1.860 9.216 1.00 96.06 71 LEU A C 1
ATOM 509 O O . LEU A 1 71 ? -2.230 -2.678 10.116 1.00 96.06 71 LEU A O 1
ATOM 513 N N . GLY A 1 72 ? -1.315 -0.768 9.387 1.00 94.06 72 GLY A N 1
ATOM 514 C CA . GLY A 1 72 ? -0.665 -0.404 10.643 1.00 94.06 72 GLY A CA 1
ATOM 515 C C . GLY A 1 72 ? -1.671 -0.198 11.774 1.00 94.06 72 GLY A C 1
ATOM 516 O O . GLY A 1 72 ? -1.470 -0.732 12.864 1.00 94.06 72 GLY A O 1
ATOM 517 N N . LEU A 1 73 ? -2.792 0.482 11.503 1.00 94.62 73 LEU A N 1
ATOM 518 C CA . LEU A 1 73 ? -3.902 0.603 12.452 1.00 94.62 73 LEU A CA 1
ATOM 519 C C . LEU A 1 73 ? -4.443 -0.779 12.842 1.00 94.62 73 LEU A C 1
ATOM 521 O O . LEU A 1 73 ? -4.587 -1.069 14.029 1.00 94.62 73 LEU A O 1
ATOM 525 N N . LEU A 1 74 ? -4.720 -1.641 11.857 1.00 94.62 74 LEU A N 1
ATOM 526 C CA . LEU A 1 74 ? -5.222 -2.994 12.097 1.00 94.62 74 LEU A CA 1
ATOM 527 C C . LEU A 1 74 ? -4.272 -3.806 12.981 1.00 94.62 74 LEU A C 1
ATOM 529 O O . LEU A 1 74 ? -4.696 -4.325 14.013 1.00 94.62 74 LEU A O 1
ATOM 533 N N . LEU A 1 75 ? -2.999 -3.899 12.603 1.00 92.56 75 LEU A N 1
ATOM 534 C CA . LEU A 1 75 ? -2.013 -4.698 13.326 1.00 92.56 75 LEU A CA 1
ATOM 535 C C . LEU A 1 75 ? -1.710 -4.118 14.711 1.00 92.56 75 LEU A C 1
ATOM 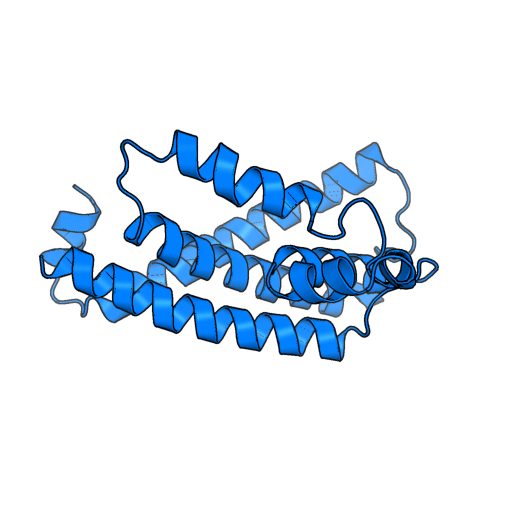537 O O . LEU A 1 75 ? -1.648 -4.866 15.685 1.00 92.56 75 LEU A O 1
ATOM 541 N N . GLY A 1 76 ? -1.592 -2.793 14.818 1.00 90.31 76 GLY A N 1
ATOM 542 C CA . GLY A 1 76 ? -1.352 -2.104 16.085 1.00 90.31 76 GLY A CA 1
ATOM 543 C C . GLY A 1 76 ? -2.497 -2.271 17.084 1.00 90.31 76 GLY A C 1
ATOM 544 O O . GLY A 1 76 ? -2.258 -2.329 18.290 1.00 90.31 76 GLY A O 1
ATOM 545 N N . CYS A 1 77 ? -3.736 -2.408 16.598 1.00 89.50 77 CYS A N 1
ATOM 546 C CA . CYS A 1 77 ? -4.895 -2.670 17.449 1.00 89.50 77 CYS A CA 1
ATOM 547 C C . CYS A 1 77 ? -5.064 -4.157 17.776 1.00 89.50 77 CYS A C 1
ATOM 549 O O . CYS A 1 77 ? -5.441 -4.471 18.904 1.00 89.50 77 CYS A O 1
ATOM 551 N N . ALA A 1 78 ? -4.791 -5.049 16.820 1.00 87.38 78 ALA A N 1
ATOM 552 C CA . ALA A 1 78 ? -5.017 -6.487 16.952 1.00 87.38 78 ALA A CA 1
ATOM 553 C C . ALA A 1 78 ? -3.949 -7.218 17.780 1.00 87.38 78 ALA A C 1
ATOM 555 O O . ALA A 1 78 ? -4.234 -8.285 18.319 1.00 87.38 78 ALA A O 1
ATOM 556 N N . ILE A 1 79 ? -2.731 -6.676 17.866 1.00 87.00 79 ILE A N 1
ATOM 557 C CA . ILE A 1 79 ? -1.598 -7.337 18.521 1.00 87.00 79 ILE A CA 1
ATOM 558 C C . ILE A 1 79 ? -1.255 -6.633 19.838 1.00 87.00 79 ILE A C 1
ATOM 560 O O . ILE A 1 79 ? -1.255 -5.403 19.947 1.00 87.00 79 ILE A O 1
ATOM 564 N N . ASN A 1 80 ? -0.949 -7.439 20.856 1.00 85.81 80 ASN A N 1
ATOM 565 C CA . ASN A 1 80 ? -0.525 -6.942 22.158 1.00 85.81 80 ASN A CA 1
ATOM 566 C C . ASN A 1 80 ? 0.864 -6.284 22.064 1.00 85.81 80 ASN A C 1
ATOM 568 O O . ASN A 1 80 ? 1.755 -6.847 21.422 1.00 85.81 80 ASN A O 1
ATOM 572 N N . PRO A 1 81 ? 1.105 -5.143 22.739 1.00 83.12 81 PRO A N 1
ATOM 573 C CA . PRO A 1 81 ? 2.387 -4.433 22.670 1.00 83.12 81 PRO A CA 1
ATOM 574 C C . PRO A 1 81 ? 3.613 -5.293 23.022 1.00 83.12 81 PRO A C 1
ATOM 576 O O . PRO A 1 81 ? 4.693 -5.108 22.472 1.00 83.12 81 PRO A O 1
ATOM 579 N N . GLN A 1 82 ? 3.445 -6.284 23.897 1.00 88.00 82 GLN A N 1
ATOM 580 C CA . GLN A 1 82 ? 4.503 -7.210 24.310 1.00 88.00 82 GLN A CA 1
ATOM 581 C C . GLN A 1 82 ? 4.958 -8.140 23.172 1.00 88.00 82 GLN A C 1
ATOM 583 O O . GLN A 1 82 ? 6.057 -8.684 23.219 1.00 88.00 82 GLN A O 1
ATOM 588 N N . GLN A 1 83 ? 4.132 -8.317 22.137 1.00 87.88 83 GLN A N 1
ATOM 589 C CA . GLN A 1 83 ? 4.383 -9.197 20.993 1.00 87.88 83 GLN A CA 1
ATOM 590 C C . GLN A 1 83 ? 4.801 -8.429 19.731 1.00 87.88 83 GLN A C 1
ATOM 592 O O . GLN A 1 83 ? 4.842 -9.006 18.646 1.00 87.88 83 GLN A O 1
ATOM 597 N N . ILE A 1 84 ? 5.161 -7.145 19.845 1.00 85.25 84 ILE A N 1
ATOM 598 C CA . ILE A 1 84 ? 5.605 -6.341 18.694 1.00 85.25 84 ILE A CA 1
ATOM 599 C C . ILE A 1 84 ? 6.817 -6.980 17.997 1.00 85.25 84 ILE A C 1
ATOM 601 O O . ILE A 1 84 ? 6.864 -7.020 16.771 1.00 85.25 84 ILE A O 1
ATOM 605 N N . GLY A 1 85 ? 7.761 -7.560 18.745 1.00 84.31 85 GLY A N 1
ATOM 606 C CA . GLY A 1 85 ? 8.891 -8.280 18.142 1.00 84.31 85 GLY A CA 1
ATOM 607 C C . GLY A 1 85 ? 8.453 -9.449 17.247 1.00 84.31 85 GLY A C 1
ATOM 608 O O . GLY A 1 85 ? 8.999 -9.632 16.160 1.00 84.31 85 GLY A O 1
ATOM 609 N N . LEU A 1 86 ? 7.417 -10.190 17.660 1.00 85.62 86 LEU A N 1
ATOM 610 C CA . LEU A 1 86 ? 6.842 -11.295 16.886 1.00 85.62 86 LEU A CA 1
ATOM 611 C C . LEU A 1 86 ? 6.135 -10.795 15.619 1.00 85.62 86 LEU A C 1
ATOM 613 O O . LEU A 1 86 ? 6.207 -11.445 14.580 1.00 85.62 86 LEU A O 1
ATOM 617 N N . LEU A 1 87 ? 5.483 -9.632 15.687 1.00 87.06 87 LEU A N 1
ATOM 618 C CA . LEU A 1 87 ? 4.853 -8.976 14.538 1.00 87.06 87 LEU A CA 1
ATOM 619 C C . LEU A 1 87 ? 5.897 -8.663 13.455 1.00 87.06 87 LEU A C 1
ATOM 621 O O . LEU A 1 87 ? 5.700 -9.012 12.287 1.00 87.06 87 LEU A O 1
ATOM 625 N N . PHE A 1 88 ? 7.030 -8.068 13.839 1.00 80.50 88 PHE A N 1
ATOM 626 C CA . PHE A 1 88 ? 8.107 -7.756 12.897 1.00 80.50 88 PHE A CA 1
ATOM 627 C C . PHE A 1 88 ? 8.695 -9.012 12.243 1.00 80.50 88 PHE A C 1
ATOM 629 O O . PHE A 1 88 ? 8.871 -9.038 11.024 1.00 80.50 88 PHE A O 1
ATOM 636 N N . SER A 1 89 ? 8.957 -10.067 13.017 1.00 85.81 89 SER A N 1
ATOM 637 C CA . SER A 1 89 ? 9.562 -11.291 12.480 1.00 85.81 89 SER A CA 1
ATOM 638 C C . SER A 1 89 ? 8.589 -12.149 11.669 1.00 85.81 89 SER A C 1
ATOM 640 O O . SER A 1 89 ? 8.971 -12.683 10.632 1.00 85.81 89 SER A O 1
ATOM 642 N N . SER A 1 90 ? 7.335 -12.271 12.110 1.00 88.75 90 SER A N 1
ATOM 643 C CA . SER A 1 90 ? 6.383 -13.249 11.560 1.00 88.75 90 SER A CA 1
ATOM 644 C C . SER A 1 90 ? 5.502 -12.683 10.453 1.00 88.75 90 SER A C 1
ATOM 646 O O . SER A 1 90 ? 5.023 -13.440 9.616 1.00 88.75 90 SER A O 1
ATOM 648 N N . ILE A 1 91 ? 5.268 -11.368 10.445 1.00 90.56 91 ILE A N 1
ATOM 649 C CA . ILE A 1 91 ? 4.406 -10.715 9.453 1.00 90.56 91 ILE A CA 1
ATOM 650 C C . ILE A 1 91 ? 5.252 -9.853 8.522 1.00 90.56 91 ILE A C 1
ATOM 652 O O . ILE A 1 91 ? 5.271 -10.090 7.316 1.00 90.56 91 ILE A O 1
ATOM 656 N N . ILE A 1 92 ? 5.986 -8.878 9.067 1.00 90.88 92 ILE A N 1
ATOM 657 C CA . ILE A 1 92 ? 6.692 -7.882 8.244 1.00 90.88 92 ILE A CA 1
ATOM 658 C C . ILE A 1 92 ? 7.842 -8.522 7.459 1.00 90.88 92 ILE A C 1
ATOM 660 O O . ILE A 1 92 ? 7.979 -8.252 6.269 1.00 90.88 92 ILE A O 1
ATOM 664 N N . GLY A 1 93 ? 8.626 -9.406 8.084 1.00 90.94 93 GLY A N 1
ATOM 665 C CA . GLY A 1 93 ? 9.704 -10.136 7.411 1.00 90.94 93 GLY A CA 1
ATOM 666 C C . GLY A 1 93 ? 9.224 -10.857 6.142 1.00 90.94 93 GLY A C 1
ATOM 667 O O . GLY A 1 93 ? 9.654 -10.491 5.044 1.00 90.94 93 GLY A O 1
ATOM 668 N N . PRO A 1 94 ? 8.292 -11.825 6.245 1.00 92.19 94 PRO A N 1
ATOM 669 C CA . PRO A 1 94 ? 7.727 -12.506 5.080 1.00 92.19 94 PRO A CA 1
ATOM 670 C C . PRO A 1 94 ? 7.093 -11.547 4.070 1.00 92.19 94 PRO A C 1
ATOM 672 O O . PRO A 1 94 ? 7.265 -11.724 2.866 1.00 92.19 94 PRO A O 1
ATOM 675 N N . MET A 1 95 ? 6.411 -10.501 4.540 1.00 94.50 95 MET A N 1
ATOM 676 C CA . MET A 1 95 ? 5.804 -9.492 3.674 1.00 94.50 95 MET A CA 1
ATOM 677 C C . MET A 1 95 ? 6.843 -8.793 2.784 1.00 94.50 95 MET A C 1
ATOM 679 O O . MET A 1 95 ? 6.578 -8.575 1.606 1.00 94.50 95 MET A O 1
ATOM 683 N N . ILE A 1 96 ? 8.036 -8.484 3.295 1.00 93.00 96 ILE A N 1
ATOM 684 C CA . ILE A 1 96 ? 9.105 -7.865 2.497 1.00 93.00 96 ILE A CA 1
ATOM 685 C C . ILE A 1 96 ? 9.633 -8.841 1.436 1.00 93.00 96 ILE A C 1
ATOM 687 O O . ILE A 1 96 ? 9.738 -8.478 0.264 1.00 93.00 96 ILE A O 1
ATOM 691 N N . PHE A 1 97 ? 9.905 -10.096 1.809 1.00 92.25 97 PHE A N 1
ATOM 692 C CA . PHE A 1 97 ? 10.421 -11.110 0.877 1.00 92.25 97 PHE A CA 1
ATOM 693 C C . PHE A 1 97 ? 9.425 -11.476 -0.232 1.00 92.25 97 PHE A C 1
ATOM 695 O O . PHE A 1 97 ? 9.806 -11.670 -1.390 1.00 92.25 97 PHE A O 1
ATOM 702 N N . PHE A 1 98 ? 8.138 -11.539 0.104 1.00 94.62 98 PHE A N 1
ATOM 703 C CA . PHE A 1 98 ? 7.059 -11.848 -0.833 1.00 94.62 98 PHE A CA 1
ATOM 704 C C . PHE A 1 98 ? 6.423 -10.602 -1.465 1.00 94.62 98 PHE A C 1
ATOM 706 O O . PHE A 1 98 ? 5.413 -10.704 -2.153 1.00 94.62 98 PHE A O 1
ATOM 713 N N . GLY A 1 99 ? 7.004 -9.419 -1.255 1.00 94.56 99 GLY A N 1
ATOM 714 C CA . GLY A 1 99 ? 6.471 -8.141 -1.729 1.00 94.56 99 GLY A CA 1
ATOM 715 C C . GLY A 1 99 ? 6.787 -7.794 -3.179 1.00 94.56 99 GLY A C 1
ATOM 716 O O . GLY A 1 99 ? 6.523 -6.671 -3.580 1.00 94.56 99 GLY A O 1
ATOM 717 N N . CYS A 1 100 ? 7.383 -8.701 -3.963 1.00 95.00 100 CYS A N 1
ATOM 718 C CA . CYS A 1 100 ? 7.819 -8.423 -5.341 1.00 95.00 100 CYS A CA 1
ATOM 719 C C . CYS A 1 100 ? 8.700 -7.158 -5.462 1.00 95.00 100 CYS A C 1
ATOM 721 O O . CYS A 1 100 ? 8.692 -6.472 -6.481 1.00 95.00 100 CYS A O 1
ATOM 723 N N . THR A 1 101 ? 9.466 -6.816 -4.421 1.00 91.75 101 THR A N 1
ATOM 724 C CA . THR A 1 101 ? 10.419 -5.692 -4.457 1.00 91.75 101 THR A CA 1
ATOM 725 C C . THR A 1 101 ? 11.669 -6.077 -5.245 1.00 91.75 101 THR A C 1
ATOM 727 O O . THR A 1 101 ? 12.128 -5.320 -6.097 1.00 91.75 101 THR A O 1
ATOM 730 N N . TYR A 1 102 ? 12.182 -7.287 -5.003 1.00 90.94 102 TYR A N 1
ATOM 731 C CA . TYR A 1 102 ? 13.429 -7.795 -5.588 1.00 90.94 102 TYR A CA 1
ATOM 732 C C . TYR A 1 102 ? 13.250 -8.493 -6.941 1.00 90.94 102 TYR A C 1
ATOM 734 O O . TYR A 1 102 ? 14.227 -8.752 -7.636 1.00 90.94 102 TYR A O 1
ATOM 742 N N . TYR A 1 103 ? 12.015 -8.825 -7.310 1.00 92.31 103 TYR A N 1
ATOM 743 C CA . TYR A 1 103 ? 11.679 -9.525 -8.546 1.00 92.31 103 TYR A CA 1
ATOM 744 C C . TYR A 1 103 ? 10.310 -9.055 -9.053 1.00 92.31 103 TYR A C 1
ATOM 746 O O . TYR A 1 103 ? 9.458 -8.710 -8.233 1.00 92.31 103 TYR A O 1
ATOM 754 N N . PRO A 1 104 ? 10.070 -9.048 -10.376 1.00 94.38 104 PRO A N 1
ATOM 755 C CA . PRO A 1 104 ? 8.767 -8.693 -10.920 1.00 94.38 104 PRO A CA 1
ATOM 756 C C . PRO A 1 104 ? 7.761 -9.820 -10.682 1.00 94.38 104 PRO A C 1
ATOM 758 O O . PRO A 1 104 ? 8.106 -11.002 -10.777 1.00 94.38 104 PRO A O 1
ATOM 761 N N . TRP A 1 105 ? 6.495 -9.482 -10.449 1.00 95.25 105 TRP A N 1
ATOM 762 C CA . TRP A 1 105 ? 5.444 -10.482 -10.218 1.00 95.25 105 TRP A CA 1
ATOM 763 C C . TRP A 1 105 ? 5.299 -11.476 -11.381 1.00 95.25 105 TRP A C 1
ATOM 765 O O . TRP A 1 105 ? 5.033 -12.662 -11.179 1.00 95.25 105 TRP A O 1
ATOM 775 N N . VAL A 1 106 ? 5.557 -11.024 -12.612 1.00 93.50 106 VAL A N 1
ATOM 776 C CA . VAL A 1 106 ? 5.542 -11.867 -13.819 1.00 93.50 106 VAL A CA 1
ATOM 777 C C . VAL A 1 106 ? 6.560 -13.016 -13.736 1.00 93.50 106 VAL A C 1
ATOM 779 O O . VAL A 1 106 ? 6.306 -14.100 -14.265 1.00 93.50 106 VAL A O 1
ATOM 782 N N . ALA A 1 107 ? 7.678 -12.849 -13.020 1.00 92.31 107 ALA A N 1
ATOM 783 C CA . ALA A 1 107 ? 8.665 -13.917 -12.841 1.00 92.31 107 ALA A CA 1
ATOM 784 C C . ALA A 1 107 ? 8.105 -15.123 -12.059 1.00 92.31 107 ALA A C 1
ATOM 786 O O . ALA A 1 107 ? 8.571 -16.248 -12.242 1.00 92.31 107 ALA A O 1
ATOM 787 N N . LEU A 1 108 ? 7.047 -14.932 -11.261 1.00 92.94 108 LEU A N 1
ATOM 788 C CA . LEU A 1 108 ? 6.388 -16.005 -10.512 1.00 92.94 108 LEU A CA 1
ATOM 789 C C . LEU A 1 108 ? 5.528 -16.933 -11.389 1.00 92.94 1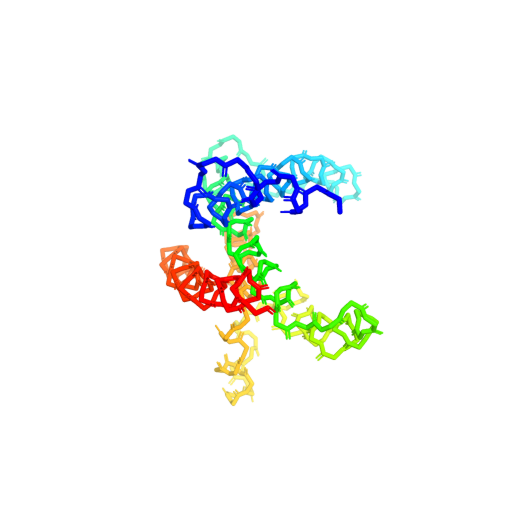08 LEU A C 1
ATOM 791 O O . LEU A 1 108 ? 4.936 -17.877 -10.875 1.00 92.94 108 LEU A O 1
ATOM 795 N N . ASN A 1 109 ? 5.479 -16.741 -12.713 1.00 92.75 109 ASN A N 1
ATOM 796 C CA . ASN A 1 109 ? 4.768 -17.636 -13.641 1.00 92.75 109 ASN A CA 1
ATOM 797 C C . ASN A 1 109 ? 5.182 -19.112 -13.518 1.00 92.75 109 AS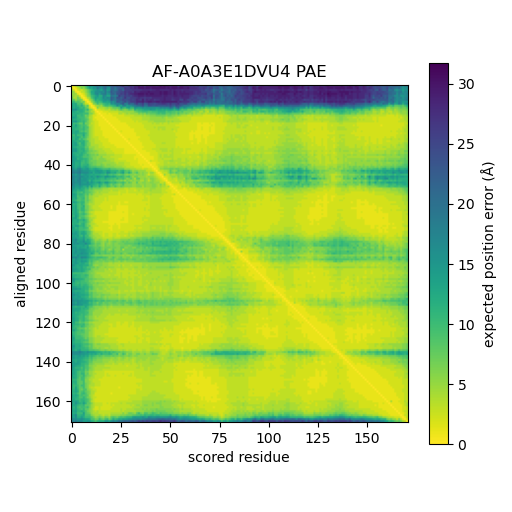N A C 1
ATOM 799 O O . ASN A 1 109 ? 4.384 -20.000 -13.806 1.00 92.75 109 ASN A O 1
ATOM 803 N N . LYS A 1 110 ? 6.420 -19.381 -13.090 1.00 91.44 110 LYS A N 1
ATOM 804 C CA . LYS A 1 110 ? 6.932 -20.742 -12.870 1.00 91.44 110 LYS A CA 1
ATOM 805 C C . LYS A 1 110 ? 6.446 -21.371 -11.557 1.00 91.44 110 LYS A C 1
ATOM 807 O O . LYS A 1 110 ? 6.544 -22.582 -11.406 1.00 91.44 110 LYS A O 1
ATOM 812 N N . VAL A 1 111 ? 5.913 -20.572 -10.629 1.00 93.94 111 VAL A N 1
ATOM 813 C CA . VAL A 1 111 ? 5.428 -21.005 -9.309 1.00 93.94 111 VAL A CA 1
ATOM 814 C C . VAL A 1 111 ? 4.018 -20.432 -9.084 1.00 93.94 111 VAL A C 1
ATOM 816 O O . VAL A 1 111 ? 3.837 -19.483 -8.316 1.00 93.94 111 VAL A O 1
ATOM 819 N N . PRO A 1 112 ? 2.991 -20.975 -9.768 1.00 91.94 112 PRO A N 1
ATOM 820 C CA . PRO A 1 112 ? 1.668 -20.352 -9.849 1.00 91.94 112 PRO A CA 1
ATOM 821 C C . PRO A 1 112 ? 0.974 -20.225 -8.491 1.00 91.94 112 PRO A C 1
ATOM 823 O O . PRO A 1 112 ? 0.297 -19.231 -8.251 1.00 91.94 112 PRO A O 1
ATOM 826 N N . LEU A 1 113 ? 1.172 -21.179 -7.576 1.00 94.88 113 LEU A N 1
ATOM 827 C CA . LEU A 1 113 ? 0.617 -21.085 -6.225 1.00 94.88 113 LEU A CA 1
ATOM 828 C C . LEU A 1 113 ? 1.133 -19.833 -5.503 1.00 94.88 113 LEU A C 1
ATOM 830 O O . LEU A 1 113 ? 0.346 -19.037 -4.996 1.00 94.88 113 LEU A O 1
ATOM 834 N N . LEU A 1 114 ? 2.453 -19.629 -5.514 1.00 93.19 114 LEU A N 1
ATOM 835 C CA . LEU A 1 114 ? 3.069 -18.468 -4.881 1.00 93.19 114 LEU A CA 1
ATOM 836 C C . LEU A 1 114 ? 2.624 -17.170 -5.565 1.00 93.19 114 LEU A C 1
ATOM 838 O O . LEU A 1 114 ? 2.295 -16.209 -4.879 1.00 93.19 114 LEU A O 1
ATOM 842 N N . LYS A 1 115 ? 2.525 -17.170 -6.900 1.00 93.44 115 LYS A N 1
ATOM 843 C CA . LYS A 1 115 ? 2.052 -16.028 -7.697 1.00 93.44 115 LYS A CA 1
ATOM 844 C C . LYS A 1 115 ? 0.702 -15.479 -7.224 1.00 93.44 115 LYS A C 1
ATOM 846 O O . LYS A 1 115 ? 0.530 -14.263 -7.191 1.00 93.44 115 LYS A O 1
ATOM 851 N N . TRP A 1 116 ? -0.234 -16.355 -6.862 1.00 94.44 116 TRP A N 1
ATOM 852 C CA . TRP A 1 116 ? -1.542 -15.949 -6.343 1.00 94.44 116 TRP A CA 1
ATOM 853 C C . TRP A 1 116 ? -1.496 -15.580 -4.858 1.00 94.44 116 TRP A C 1
ATOM 855 O O . TRP A 1 116 ? -2.120 -14.600 -4.464 1.00 94.44 116 TRP A O 1
ATOM 865 N N . LEU A 1 117 ? -0.727 -16.305 -4.040 1.00 94.50 117 LEU A N 1
ATOM 866 C CA . LEU A 1 117 ? -0.621 -16.032 -2.601 1.00 94.50 117 LEU A CA 1
ATOM 867 C C . LEU A 1 117 ? -0.035 -14.650 -2.300 1.00 94.50 117 LEU A C 1
ATOM 869 O O . LEU A 1 117 ? -0.514 -13.962 -1.399 1.00 94.50 117 LEU A O 1
ATOM 873 N N . VAL A 1 118 ? 0.968 -14.214 -3.067 1.00 95.25 118 VAL A N 1
ATOM 874 C CA . VAL A 1 118 ? 1.597 -12.907 -2.833 1.00 95.25 118 VAL A CA 1
ATOM 875 C C . VAL A 1 118 ? 0.649 -11.732 -3.088 1.00 95.25 118 VAL A C 1
ATOM 877 O O . VAL A 1 118 ? 0.872 -10.662 -2.543 1.00 95.25 118 VAL A O 1
ATOM 880 N N . LEU A 1 119 ? -0.450 -11.906 -3.832 1.00 95.25 119 LEU A N 1
ATOM 881 C CA . LEU A 1 119 ? -1.405 -10.825 -4.121 1.00 95.25 119 LEU A CA 1
ATOM 882 C C . LEU A 1 119 ? -2.185 -10.331 -2.896 1.00 95.25 119 LEU A C 1
ATOM 884 O O . LEU A 1 119 ? -2.804 -9.272 -2.955 1.00 95.25 119 LEU A O 1
ATOM 888 N N . VAL A 1 120 ? -2.170 -11.067 -1.784 1.00 93.94 120 VAL A N 1
ATOM 889 C CA . VAL A 1 120 ? -2.736 -10.590 -0.509 1.00 93.94 120 VAL A CA 1
ATOM 890 C C . VAL A 1 120 ? -1.873 -9.473 0.090 1.00 93.94 120 VAL A C 1
ATOM 892 O O . VAL A 1 120 ? -2.350 -8.649 0.869 1.00 93.94 120 VAL A O 1
ATOM 895 N N . ASN A 1 121 ?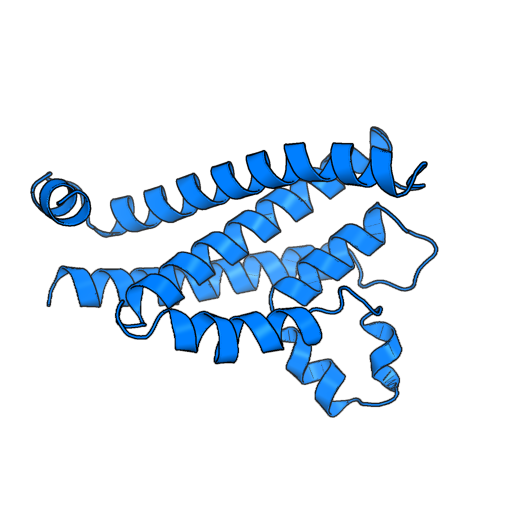 -0.592 -9.433 -0.270 1.00 96.00 121 ASN A N 1
ATOM 896 C CA . ASN A 1 121 ? 0.371 -8.504 0.282 1.00 96.00 121 ASN A CA 1
ATOM 897 C C . ASN A 1 121 ? 0.281 -7.133 -0.423 1.00 96.00 121 ASN A C 1
ATOM 899 O O . ASN A 1 121 ? 0.596 -7.049 -1.614 1.00 96.00 121 ASN A O 1
ATOM 903 N N . PRO A 1 122 ? -0.059 -6.038 0.292 1.00 96.12 122 PRO A N 1
ATOM 904 C CA . PRO A 1 122 ? -0.116 -4.698 -0.298 1.00 96.12 122 PRO A CA 1
ATOM 905 C C . PRO A 1 122 ? 1.223 -4.250 -0.896 1.00 96.12 122 PRO A C 1
ATOM 907 O O . PRO A 1 122 ? 1.236 -3.460 -1.841 1.00 96.12 122 PRO A O 1
ATOM 910 N N . LEU A 1 123 ? 2.347 -4.773 -0.388 1.00 96.81 123 LEU A N 1
ATOM 911 C CA . LEU A 1 123 ? 3.681 -4.416 -0.865 1.00 96.81 123 LEU A CA 1
ATOM 912 C C . LEU A 1 123 ? 3.888 -4.790 -2.334 1.00 96.81 123 LEU A C 1
ATOM 914 O O . LEU A 1 123 ? 4.585 -4.062 -3.032 1.00 96.81 123 LEU A O 1
ATOM 918 N N . VAL A 1 124 ? 3.239 -5.860 -2.8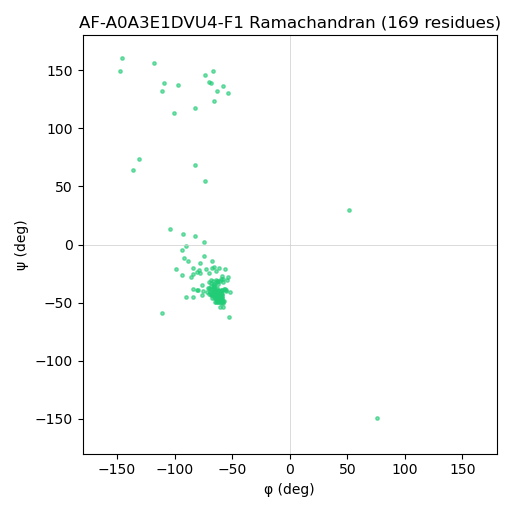13 1.00 97.56 124 VAL A N 1
ATOM 919 C CA . VAL A 1 124 ? 3.313 -6.282 -4.220 1.00 97.56 124 VAL A CA 1
ATOM 920 C C . VAL A 1 124 ? 2.831 -5.176 -5.142 1.00 97.56 124 VAL A C 1
ATOM 922 O O . VAL A 1 124 ? 3.518 -4.832 -6.098 1.00 97.56 124 VAL A O 1
ATOM 925 N N . TYR A 1 125 ? 1.686 -4.576 -4.831 1.00 97.75 125 TYR A N 1
ATOM 926 C CA . TYR A 1 125 ? 1.101 -3.531 -5.663 1.00 97.75 125 TYR A CA 1
ATOM 927 C C . TYR A 1 125 ? 1.904 -2.234 -5.594 1.00 97.75 125 TYR A C 1
ATOM 929 O O . TYR A 1 125 ? 2.097 -1.590 -6.619 1.00 97.75 125 TYR A O 1
ATOM 937 N N . VAL A 1 126 ? 2.439 -1.871 -4.424 1.00 97.00 126 VAL A N 1
ATOM 938 C CA . VAL A 1 126 ? 3.329 -0.703 -4.320 1.00 97.00 126 VAL A CA 1
ATOM 939 C C . VAL A 1 126 ? 4.605 -0.926 -5.132 1.00 97.00 126 VAL A C 1
ATOM 941 O O . VAL A 1 126 ? 4.989 -0.058 -5.912 1.00 97.00 126 VAL A O 1
ATOM 944 N N . ALA A 1 127 ? 5.241 -2.093 -5.007 1.00 96.44 127 ALA A N 1
ATOM 945 C CA . ALA A 1 127 ? 6.455 -2.409 -5.747 1.00 96.44 127 ALA A CA 1
ATOM 946 C C . ALA A 1 127 ? 6.210 -2.447 -7.264 1.00 96.44 127 ALA A C 1
ATOM 948 O O . ALA A 1 127 ? 6.974 -1.848 -8.016 1.00 96.44 127 ALA A O 1
ATOM 949 N N . GLU A 1 128 ? 5.148 -3.117 -7.719 1.00 96.94 128 GLU A N 1
ATOM 950 C CA . GLU A 1 128 ? 4.787 -3.210 -9.141 1.00 96.94 128 GLU A CA 1
ATOM 951 C C . GLU A 1 128 ? 4.339 -1.863 -9.722 1.00 96.94 128 GLU A C 1
ATOM 953 O O . GLU A 1 128 ? 4.743 -1.527 -10.831 1.00 96.94 128 GLU A O 1
ATOM 958 N N . GLY A 1 129 ? 3.589 -1.054 -8.968 1.00 96.19 129 GLY A N 1
ATOM 959 C CA . GLY A 1 129 ? 3.197 0.294 -9.382 1.00 96.19 129 GLY A CA 1
ATOM 960 C C . GLY A 1 129 ? 4.394 1.220 -9.546 1.00 96.19 129 GLY A C 1
ATOM 961 O O . GLY A 1 129 ? 4.555 1.848 -10.589 1.00 96.19 129 GLY A O 1
ATOM 962 N N . MET A 1 130 ? 5.283 1.257 -8.548 1.00 94.88 130 MET A N 1
ATOM 963 C CA . MET A 1 130 ? 6.508 2.053 -8.636 1.00 94.88 130 MET A CA 1
ATOM 964 C C . MET A 1 130 ? 7.416 1.555 -9.763 1.00 94.88 130 MET A C 1
ATOM 966 O O . MET A 1 130 ? 8.006 2.371 -10.461 1.00 94.88 130 MET A O 1
ATOM 970 N N . ARG A 1 131 ? 7.500 0.239 -9.989 1.00 94.50 131 ARG A N 1
ATOM 971 C CA . ARG A 1 131 ? 8.254 -0.352 -11.104 1.00 94.50 131 ARG A CA 1
ATOM 972 C C . ARG A 1 131 ? 7.696 0.061 -12.460 1.00 94.50 131 ARG A C 1
ATOM 974 O O . ARG A 1 131 ? 8.464 0.490 -13.311 1.00 94.50 131 ARG A O 1
ATOM 981 N N . GLY A 1 132 ? 6.379 -0.000 -12.645 1.00 93.69 132 GLY A N 1
ATOM 982 C CA . GLY A 1 132 ? 5.757 0.393 -13.908 1.00 93.69 132 GLY A CA 1
ATOM 983 C C . GLY A 1 132 ? 6.011 1.847 -14.287 1.00 93.69 132 GLY A C 1
ATOM 984 O O . GLY A 1 132 ? 6.150 2.164 -15.465 1.00 93.69 132 GLY A O 1
ATOM 985 N N . VAL A 1 133 ? 6.152 2.719 -13.289 1.00 93.44 133 VAL A N 1
ATOM 986 C CA . VAL A 1 133 ? 6.392 4.145 -13.515 1.00 93.44 133 VAL A CA 1
ATOM 987 C C . VAL A 1 133 ? 7.885 4.485 -13.587 1.00 93.44 133 VAL A C 1
ATOM 989 O O . VAL A 1 133 ? 8.305 5.216 -14.479 1.00 93.44 133 VAL A O 1
ATOM 992 N N . LEU A 1 134 ? 8.708 3.961 -12.673 1.00 91.62 134 LEU A N 1
ATOM 993 C CA . LEU A 1 134 ? 10.131 4.31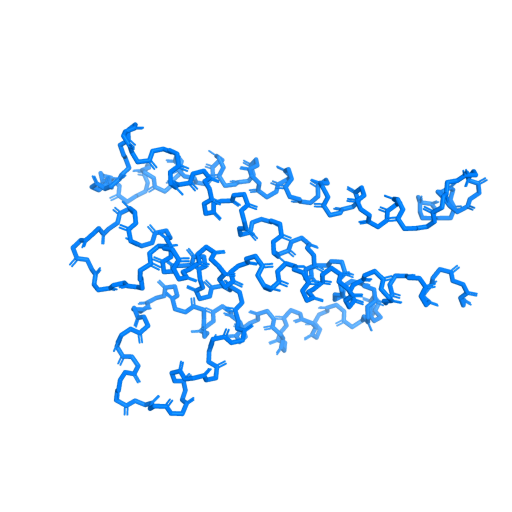0 -12.559 1.00 91.62 134 LEU A CA 1
ATOM 994 C C . LEU A 1 134 ? 11.042 3.493 -13.484 1.00 91.62 134 LEU A C 1
ATOM 996 O O . LEU A 1 134 ? 12.112 3.969 -13.870 1.00 91.62 134 LEU A O 1
ATOM 1000 N N . THR A 1 135 ? 10.650 2.265 -13.823 1.00 90.62 135 THR A N 1
ATOM 1001 C CA . THR A 1 135 ? 11.451 1.319 -14.611 1.00 90.62 135 THR A CA 1
ATOM 1002 C C . THR A 1 135 ? 10.600 0.616 -15.679 1.00 90.62 135 THR A C 1
ATOM 1004 O O . THR A 1 135 ? 10.479 -0.611 -15.676 1.00 90.62 135 THR A O 1
ATOM 1007 N N . PRO A 1 136 ? 10.064 1.364 -16.665 1.00 83.50 136 PRO A N 1
ATOM 1008 C CA . PRO A 1 136 ? 9.102 0.842 -17.644 1.00 83.50 136 PRO A CA 1
ATOM 1009 C C . PRO A 1 136 ? 9.643 -0.306 -18.515 1.00 83.50 136 PRO A C 1
ATOM 1011 O O . PRO A 1 136 ? 8.867 -1.081 -19.065 1.00 83.50 136 PRO A O 1
ATOM 1014 N N . GLY A 1 137 ? 10.968 -0.452 -18.627 1.00 86.44 137 GLY A N 1
ATOM 1015 C CA . GLY A 1 137 ? 11.606 -1.562 -19.345 1.00 86.44 137 GLY A CA 1
ATOM 1016 C C . GLY A 1 137 ? 11.566 -2.914 -18.619 1.00 86.44 137 GLY A C 1
ATOM 1017 O O . GLY A 1 137 ? 11.923 -3.929 -19.211 1.00 86.44 137 GLY A O 1
ATOM 1018 N N . VAL A 1 138 ? 11.154 -2.956 -17.348 1.00 90.06 138 VAL A N 1
ATOM 1019 C CA . VAL A 1 138 ? 11.014 -4.200 -16.576 1.00 90.06 138 VAL A CA 1
ATOM 1020 C C . VAL A 1 138 ? 9.554 -4.655 -16.627 1.00 90.06 138 VAL A C 1
ATOM 1022 O O . VAL A 1 138 ? 8.674 -3.817 -16.452 1.00 90.06 138 VAL A O 1
ATOM 1025 N N . PRO A 1 139 ? 9.255 -5.957 -16.810 1.00 92.81 139 PRO A N 1
ATOM 1026 C CA . PRO A 1 139 ? 7.883 -6.455 -16.740 1.00 92.81 139 PRO A CA 1
ATOM 1027 C C . PRO A 1 139 ? 7.204 -6.058 -15.425 1.00 92.81 139 PRO A C 1
ATOM 1029 O O . PRO A 1 139 ? 7.766 -6.276 -14.351 1.00 92.81 139 PRO A O 1
ATOM 1032 N N . HIS A 1 140 ? 6.002 -5.500 -15.516 1.00 93.75 140 HIS A N 1
ATOM 1033 C CA . HIS A 1 140 ? 5.235 -5.007 -14.376 1.00 93.75 140 HIS A CA 1
ATOM 1034 C C . HIS A 1 140 ? 3.733 -5.212 -14.594 1.00 93.75 140 HIS A C 1
ATOM 1036 O O . HIS A 1 140 ? 3.272 -5.407 -15.722 1.00 93.75 140 HIS A O 1
ATOM 1042 N N . MET A 1 141 ? 2.967 -5.190 -13.507 1.00 94.62 141 MET A N 1
ATOM 1043 C CA . MET A 1 141 ? 1.509 -5.119 -13.555 1.00 94.62 141 MET A CA 1
ATOM 1044 C C . MET A 1 141 ? 1.023 -3.786 -14.123 1.00 94.62 141 MET A C 1
ATOM 1046 O O . MET A 1 141 ? 1.624 -2.741 -13.891 1.00 94.62 141 MET A O 1
ATOM 1050 N N . ASP A 1 142 ? -0.129 -3.827 -14.787 1.00 95.31 142 ASP A N 1
ATOM 1051 C CA . ASP A 1 142 ? -0.826 -2.626 -15.233 1.00 95.31 142 ASP A CA 1
ATOM 1052 C C . ASP A 1 142 ? -1.153 -1.684 -14.057 1.00 95.31 142 ASP A C 1
ATOM 1054 O O . ASP A 1 142 ? -1.611 -2.113 -12.991 1.00 95.31 142 ASP A O 1
ATOM 1058 N N . LEU A 1 143 ? -0.923 -0.384 -14.257 1.00 94.56 143 LEU A N 1
ATOM 1059 C CA . LEU A 1 143 ? -1.039 0.618 -13.200 1.00 94.56 143 LEU A CA 1
ATOM 1060 C C . LEU A 1 143 ? -2.486 0.789 -12.707 1.00 94.56 143 LEU A C 1
ATOM 1062 O O . LEU A 1 143 ? -2.695 1.062 -11.522 1.00 94.56 143 LEU A O 1
ATOM 1066 N N . LEU A 1 144 ? -3.492 0.605 -13.570 1.00 95.94 144 LEU A N 1
ATOM 1067 C CA . LEU A 1 144 ? -4.899 0.667 -13.165 1.00 95.94 144 LEU A CA 1
ATOM 1068 C C . LEU A 1 144 ? -5.255 -0.529 -12.284 1.00 95.94 144 LEU A C 1
ATOM 1070 O O . LEU A 1 144 ? -5.924 -0.353 -11.266 1.00 95.94 144 LEU A O 1
ATOM 1074 N N . VAL A 1 145 ? -4.758 -1.722 -12.624 1.00 96.00 145 VAL A N 1
ATOM 1075 C CA . VAL A 1 145 ? -4.931 -2.932 -11.801 1.00 96.00 145 VAL A CA 1
ATOM 1076 C C . VAL A 1 145 ? -4.285 -2.747 -10.429 1.00 96.00 145 VAL A C 1
ATOM 1078 O O . VAL A 1 145 ? -4.919 -3.020 -9.410 1.00 96.00 145 VAL A O 1
ATOM 1081 N N . VAL A 1 146 ? -3.056 -2.226 -10.391 1.00 97.12 146 VAL A N 1
ATOM 1082 C CA . VAL A 1 146 ? -2.344 -1.897 -9.147 1.00 97.12 146 VAL A CA 1
ATOM 1083 C C . VAL A 1 146 ? -3.139 -0.906 -8.297 1.00 97.12 146 VAL A C 1
ATOM 1085 O O . VAL A 1 146 ? -3.353 -1.134 -7.106 1.00 97.12 146 VAL A O 1
ATOM 1088 N N . SER A 1 147 ? -3.611 0.178 -8.911 1.00 97.25 147 SER A N 1
ATOM 1089 C CA . SER A 1 147 ? -4.344 1.241 -8.221 1.00 97.25 147 SER A CA 1
ATOM 1090 C C . SER A 1 147 ? -5.672 0.727 -7.662 1.00 97.25 147 SER A C 1
ATOM 1092 O O . SER A 1 147 ? -5.989 0.966 -6.498 1.00 97.25 147 SER A O 1
ATOM 1094 N N . ALA A 1 148 ? -6.422 -0.041 -8.456 1.00 97.81 148 ALA A N 1
ATOM 1095 C CA . ALA A 1 148 ? -7.672 -0.661 -8.031 1.00 97.81 148 ALA A CA 1
ATOM 1096 C C . ALA A 1 148 ? -7.455 -1.643 -6.870 1.00 97.81 148 ALA A C 1
ATOM 1098 O O . ALA A 1 148 ? -8.191 -1.600 -5.883 1.00 97.81 148 ALA A O 1
ATOM 1099 N N . ALA A 1 149 ? -6.422 -2.485 -6.943 1.00 97.56 149 ALA A N 1
ATOM 1100 C CA . ALA A 1 149 ? -6.095 -3.427 -5.879 1.00 97.56 149 ALA A CA 1
ATOM 1101 C C . ALA A 1 149 ? -5.706 -2.717 -4.573 1.00 97.56 149 ALA A C 1
ATOM 1103 O O . ALA A 1 149 ? -6.177 -3.107 -3.503 1.00 97.56 149 ALA A O 1
ATOM 1104 N N . LEU A 1 150 ? -4.916 -1.638 -4.645 1.00 97.88 150 LEU A N 1
ATOM 1105 C CA . LEU A 1 150 ? -4.590 -0.824 -3.473 1.00 97.88 150 LEU A CA 1
ATOM 1106 C C . LEU A 1 150 ? -5.841 -0.199 -2.854 1.00 97.88 150 LEU A C 1
ATOM 1108 O O . LEU A 1 150 ? -6.003 -0.274 -1.641 1.00 97.88 150 LEU A O 1
ATOM 1112 N N . VAL A 1 151 ? -6.760 0.348 -3.655 1.00 98.19 151 VAL A N 1
ATOM 1113 C CA . VAL A 1 151 ? -8.036 0.886 -3.147 1.00 98.19 151 VAL A CA 1
ATOM 1114 C C . VAL A 1 151 ? -8.850 -0.196 -2.435 1.00 98.19 151 VAL A C 1
ATOM 1116 O O . VAL A 1 151 ? -9.340 0.034 -1.328 1.00 98.19 151 VAL A O 1
ATOM 1119 N N . VAL A 1 152 ? -8.955 -1.394 -3.016 1.00 98.25 152 VAL A N 1
ATOM 1120 C CA . VAL A 1 152 ? -9.651 -2.527 -2.386 1.00 98.25 152 VAL A CA 1
ATOM 1121 C C . VAL A 1 152 ? -8.998 -2.899 -1.052 1.00 98.25 152 VAL A C 1
ATOM 1123 O O . VAL A 1 152 ? -9.697 -3.040 -0.047 1.00 98.25 152 VAL A O 1
ATOM 1126 N N . LEU A 1 153 ? -7.668 -3.000 -1.004 1.00 97.69 153 LEU A N 1
ATOM 1127 C CA . LEU A 1 153 ? -6.938 -3.311 0.226 1.00 97.69 153 LEU A CA 1
ATOM 1128 C C . LEU A 1 153 ? -7.077 -2.216 1.286 1.00 97.69 153 LEU A C 1
ATOM 1130 O O . LEU A 1 153 ? -7.269 -2.542 2.455 1.00 97.69 153 LEU A O 1
ATOM 1134 N N . ILE A 1 154 ? -7.055 -0.937 0.900 1.00 98.00 154 ILE A N 1
ATOM 1135 C CA . ILE A 1 154 ? -7.318 0.190 1.806 1.00 98.00 154 ILE A CA 1
ATOM 1136 C C . ILE A 1 154 ? -8.691 0.024 2.452 1.00 98.00 154 ILE A C 1
ATOM 1138 O O . ILE A 1 154 ? -8.801 0.116 3.672 1.00 98.00 154 ILE A O 1
ATOM 1142 N N . VAL A 1 155 ? -9.732 -0.260 1.663 1.00 97.81 155 VAL A N 1
ATOM 1143 C CA . VAL A 1 155 ? -11.092 -0.457 2.186 1.00 97.81 155 VAL A CA 1
ATOM 1144 C C . VAL A 1 155 ? -11.142 -1.650 3.141 1.00 97.81 155 VAL A C 1
ATOM 1146 O O . VAL A 1 155 ? -11.700 -1.530 4.233 1.00 97.81 155 VAL A O 1
ATOM 1149 N N . ILE A 1 156 ? -10.527 -2.780 2.779 1.00 97.62 156 ILE A N 1
ATOM 1150 C CA . ILE A 1 156 ? -10.479 -3.978 3.628 1.00 97.62 156 ILE A CA 1
ATOM 1151 C C . ILE A 1 156 ? -9.767 -3.675 4.953 1.00 97.62 156 ILE A C 1
ATOM 1153 O O . ILE A 1 156 ? -10.337 -3.899 6.024 1.00 97.62 156 ILE A O 1
ATOM 1157 N N . PHE A 1 157 ? -8.549 -3.129 4.908 1.00 96.94 157 PHE A N 1
ATOM 1158 C CA . PHE A 1 157 ? -7.773 -2.820 6.109 1.00 96.94 157 PHE A CA 1
ATOM 1159 C C . PHE A 1 157 ? -8.415 -1.725 6.950 1.00 96.94 157 PHE A C 1
ATOM 1161 O O . PHE A 1 157 ? -8.377 -1.813 8.172 1.00 96.94 157 PHE A O 1
ATOM 1168 N N . TRP A 1 158 ? -9.073 -0.743 6.336 1.00 96.50 158 TRP A N 1
ATOM 1169 C CA . TRP A 1 158 ? -9.847 0.264 7.053 1.00 96.50 158 TRP A CA 1
ATOM 1170 C C . TRP A 1 158 ? -11.012 -0.360 7.821 1.00 96.50 158 TRP A C 1
ATOM 1172 O O . TRP A 1 158 ? -11.177 -0.100 9.013 1.00 96.50 158 TRP A O 1
ATOM 1182 N N . VAL A 1 159 ? -11.816 -1.206 7.170 1.00 95.81 159 VAL A N 1
ATOM 1183 C CA . VAL A 1 159 ? -12.967 -1.856 7.813 1.00 95.81 159 VAL A CA 1
ATOM 1184 C C . VAL A 1 159 ? -12.503 -2.736 8.971 1.00 95.81 159 VAL A C 1
ATOM 1186 O O . VAL A 1 159 ? -13.038 -2.621 10.077 1.00 95.81 159 VAL A O 1
ATOM 1189 N N . LEU A 1 160 ? -11.487 -3.571 8.748 1.00 96.00 160 LEU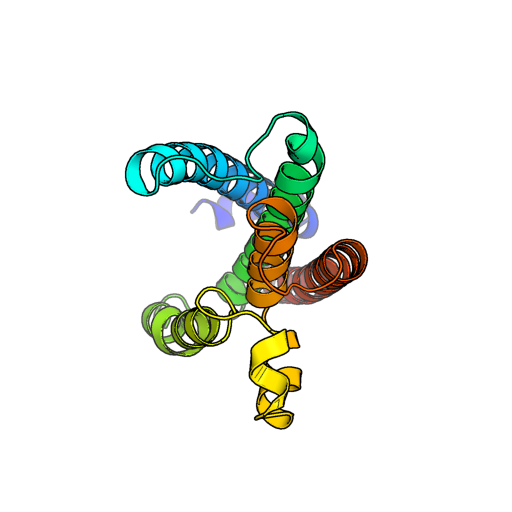 A N 1
ATOM 1190 C CA . LEU A 1 160 ? -10.933 -4.445 9.781 1.00 96.00 160 LEU A CA 1
ATOM 1191 C C . LEU A 1 160 ? -10.264 -3.642 10.905 1.00 96.00 160 LEU A C 1
ATOM 1193 O O . LEU A 1 160 ? -10.522 -3.901 12.080 1.00 96.00 160 LEU A O 1
ATOM 1197 N N . GLY A 1 161 ? -9.446 -2.648 10.558 1.00 93.88 161 GLY A N 1
ATOM 1198 C CA . GLY A 1 161 ? -8.674 -1.838 11.496 1.00 93.88 161 GLY A CA 1
ATOM 1199 C C . GLY A 1 161 ? -9.552 -0.960 12.374 1.00 93.88 161 GLY A C 1
ATOM 1200 O O . GLY A 1 161 ? -9.392 -0.960 13.591 1.00 93.88 161 GLY A O 1
ATOM 1201 N N . LYS A 1 162 ? -10.566 -0.307 11.795 1.00 93.38 162 LYS A N 1
ATOM 1202 C CA . LYS A 1 162 ? -11.588 0.426 12.553 1.00 93.38 162 LYS A CA 1
ATOM 1203 C C . LYS A 1 162 ? -12.314 -0.497 13.531 1.00 93.38 162 LYS A C 1
ATOM 1205 O O . LYS A 1 162 ? -12.522 -0.124 14.681 1.00 93.38 162 LYS A O 1
ATOM 1210 N N . ASN A 1 163 ? -12.706 -1.695 13.099 1.00 91.38 163 ASN A N 1
ATOM 1211 C CA . ASN A 1 163 ? -13.402 -2.638 13.975 1.00 91.38 163 ASN A CA 1
ATOM 1212 C C . ASN A 1 163 ? -12.497 -3.129 15.118 1.00 91.38 163 ASN A C 1
ATOM 1214 O O . ASN A 1 163 ? -12.964 -3.238 16.250 1.00 91.38 163 ASN A O 1
ATOM 1218 N N . ALA A 1 164 ? -11.214 -3.388 14.849 1.00 90.62 164 ALA A N 1
ATOM 1219 C CA . ALA A 1 164 ? -10.230 -3.747 15.870 1.00 90.62 164 ALA A CA 1
ATOM 1220 C C . ALA A 1 164 ? -9.992 -2.598 16.866 1.00 90.62 164 ALA A C 1
ATOM 1222 O O . ALA A 1 164 ? -9.996 -2.823 18.075 1.00 90.62 164 ALA A O 1
ATOM 1223 N N . PHE A 1 165 ? -9.868 -1.364 16.369 1.00 89.38 165 PHE A N 1
ATOM 1224 C CA . PHE A 1 165 ? -9.717 -0.162 17.188 1.00 89.38 165 PHE A CA 1
ATOM 1225 C C . PHE A 1 165 ? -10.916 0.044 18.119 1.00 89.38 165 PHE A C 1
ATOM 1227 O O . PHE A 1 165 ? -10.743 0.225 19.319 1.00 89.38 165 PHE A O 1
ATOM 1234 N N . LEU A 1 166 ? -12.142 -0.054 17.592 1.00 87.06 166 LEU A N 1
ATOM 1235 C CA . LEU A 1 166 ? -13.363 0.099 18.389 1.00 87.06 166 LEU A CA 1
ATOM 1236 C C . LEU A 1 166 ? -13.491 -0.977 19.470 1.00 87.06 166 LEU A C 1
ATOM 1238 O O . LEU A 1 166 ? -13.851 -0.659 20.598 1.00 87.06 166 LEU A O 1
ATOM 1242 N N . LYS A 1 167 ? -13.166 -2.236 19.151 1.00 86.38 167 LYS A N 1
ATOM 1243 C CA . LYS A 1 167 ? -13.164 -3.322 20.143 1.00 86.38 167 LYS A CA 1
ATOM 1244 C C . LYS A 1 167 ? -12.194 -3.046 21.291 1.00 86.38 167 LYS A C 1
ATOM 1246 O O . LYS A 1 167 ? -12.529 -3.328 22.431 1.00 86.38 167 LYS A O 1
ATOM 1251 N N . ARG A 1 168 ? -11.024 -2.481 20.990 1.00 82.19 168 ARG A N 1
ATOM 1252 C CA . ARG A 1 168 ? -9.995 -2.145 21.982 1.00 82.19 168 ARG A CA 1
ATOM 1253 C C . ARG A 1 168 ? -10.281 -0.859 22.763 1.00 82.19 168 ARG A C 1
ATOM 1255 O O . ARG A 1 168 ? -9.714 -0.675 23.826 1.00 82.19 168 ARG A O 1
ATOM 1262 N N . ALA A 1 169 ? -11.106 0.034 22.224 1.00 74.19 169 ALA A N 1
ATOM 1263 C CA . ALA A 1 169 ? -11.492 1.280 22.882 1.00 74.19 169 ALA A CA 1
ATOM 1264 C C . ALA A 1 169 ? -12.659 1.110 23.873 1.00 74.19 169 ALA A C 1
ATOM 1266 O O . ALA A 1 169 ? -12.819 1.937 24.764 1.00 74.19 169 ALA A O 1
ATOM 1267 N N . ILE A 1 170 ? -13.506 0.093 23.670 1.00 69.19 170 ILE A N 1
ATOM 1268 C CA . ILE A 1 170 ? -14.709 -0.171 24.483 1.00 69.19 170 ILE A CA 1
ATOM 1269 C C . ILE A 1 170 ? -14.458 -1.261 25.544 1.00 69.19 170 ILE A C 1
ATOM 1271 O O . ILE A 1 170 ? -15.209 -1.342 26.514 1.00 69.19 170 ILE A O 1
ATOM 1275 N N . GLY A 1 171 ? -13.441 -2.107 25.346 1.00 56.12 171 GLY A N 1
ATOM 1276 C CA . GLY A 1 171 ? -12.980 -3.099 26.327 1.00 56.12 171 GLY A CA 1
ATOM 1277 C C . GLY A 1 171 ? -11.876 -2.548 27.211 1.00 56.12 171 GLY A C 1
ATOM 1278 O O . GLY A 1 171 ? -11.833 -2.970 28.385 1.00 56.12 171 GLY A O 1
#

Foldseek 3Di:
DVLVVVLVPPDDLLVVLVVQLVVQLVVQLVVVVVVVVVCCVVVPDQPLPDPVLVVLLSLLSSLLSSLVSLLCLLCVLVDDPVCVVVCCVPPVVVLVVLLCQVHALVVCPVVVVSSVVSLLRLSVLSNLSCCCRRPVVHDGDDSVVSSVSSVVSSVVSNVNSSVSSVVSSVD

Radius of gyration: 17.62 Å; Cα contacts (8 Å, |Δi|>4): 179; chains: 1; bounding box: 39×36×47 Å

Sequence (171 aa):
KEIEDRLLAPMPSRLVAMELVVAGTLQGILAALFVLPCGLLIMGNIPGLAFENAPQILAVMVLGAAAFSALGLLLGCAINPQQIGLLFSSIIGPMIFFGCTYYPWVALNKVPLLKWLVLVNPLVYVAEGMRGVLTPGVPHMDLLVVSAALVVLIVIFWVLGKNAFLKRAIG